Protein AF-A0A967Q4N5-F1 (afdb_monomer_lite)

Sequence (108 aa):
GETAVTVNKEDVVAVCAFLKEQGFNFLTDLTAVDRLGEAPRFMVVYQMQNLSSKERLRLKCPVEEADARIETVSGVWSTANWLEREVYDLFGISFNNHPNLKRILMPD

Structure (mmCIF, N/CA/C/O backbone):
data_AF-A0A967Q4N5-F1
#
_entry.id   AF-A0A967Q4N5-F1
#
loop_
_atom_site.group_PDB
_atom_site.id
_atom_site.type_symbol
_atom_site.label_atom_id
_atom_site.label_alt_id
_atom_site.label_comp_id
_atom_site.label_asym_id
_atom_site.label_entity_id
_atom_site.label_seq_id
_atom_site.pdbx_PDB_ins_code
_atom_site.Cartn_x
_atom_site.Cartn_y
_atom_site.Cartn_z
_atom_site.occupancy
_atom_site.B_iso_or_equiv
_atom_site.auth_seq_id
_atom_site.auth_comp_id
_atom_site.auth_asym_id
_atom_site.auth_atom_id
_atom_site.pdbx_PDB_model_num
ATOM 1 N N . GLY A 1 1 ? -2.838 -15.384 15.332 1.00 63.44 1 GLY A N 1
ATOM 2 C CA . GLY A 1 1 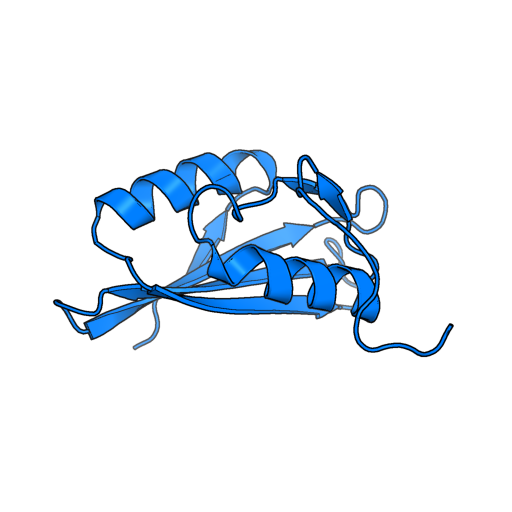? -2.506 -15.692 13.929 1.00 63.44 1 GLY A CA 1
ATOM 3 C C . GLY A 1 1 ? -2.626 -14.425 13.117 1.00 63.44 1 GLY A C 1
ATOM 4 O O . GLY A 1 1 ? -3.232 -13.480 13.604 1.00 63.44 1 GLY A O 1
ATOM 5 N N . GLU A 1 2 ? -2.034 -14.384 11.932 1.00 75.12 2 GLU A N 1
ATOM 6 C CA . GLU A 1 2 ? -2.171 -13.251 11.016 1.00 75.12 2 GLU A CA 1
ATOM 7 C C . GLU A 1 2 ? -3.017 -13.685 9.820 1.00 75.12 2 GLU A C 1
ATOM 9 O O . GLU A 1 2 ? -2.685 -14.666 9.153 1.00 75.12 2 GLU A O 1
ATOM 14 N N . THR A 1 3 ? -4.126 -12.988 9.579 1.00 93.25 3 THR A N 1
ATOM 15 C CA . THR A 1 3 ? -5.002 -13.267 8.439 1.00 93.25 3 THR A CA 1
ATOM 16 C C . THR A 1 3 ? -4.451 -12.549 7.216 1.00 93.25 3 THR A C 1
ATOM 18 O O . THR A 1 3 ? -4.244 -11.336 7.251 1.00 93.25 3 THR A O 1
ATOM 21 N N . ALA A 1 4 ? -4.221 -13.294 6.135 1.00 95.00 4 ALA A N 1
ATOM 22 C CA . ALA A 1 4 ? -3.787 -12.743 4.860 1.00 95.00 4 ALA A CA 1
ATOM 23 C C . ALA A 1 4 ? -4.788 -13.092 3.759 1.00 95.00 4 ALA A C 1
ATOM 25 O O . ALA A 1 4 ? -5.188 -14.248 3.634 1.00 95.00 4 ALA A O 1
ATOM 26 N N . VAL A 1 5 ? -5.160 -12.100 2.956 1.00 95.81 5 VAL A N 1
ATOM 27 C CA . VAL A 1 5 ? -6.077 -12.252 1.823 1.00 95.81 5 VAL A CA 1
ATOM 28 C C . VAL A 1 5 ? -5.390 -11.730 0.570 1.00 95.81 5 VAL A C 1
ATOM 30 O O . VAL A 1 5 ? -4.760 -10.674 0.603 1.00 95.81 5 VAL A O 1
ATOM 33 N N . THR A 1 6 ? -5.500 -12.476 -0.526 1.00 96.81 6 THR A N 1
ATOM 34 C CA . THR A 1 6 ? -5.025 -12.037 -1.839 1.00 96.81 6 THR A CA 1
ATOM 35 C C . THR A 1 6 ? -6.200 -11.494 -2.637 1.00 96.81 6 THR A C 1
ATOM 37 O O . THR A 1 6 ? -7.243 -12.143 -2.697 1.00 96.81 6 THR A O 1
ATOM 40 N N . VAL A 1 7 ? -6.028 -10.324 -3.243 1.00 96.50 7 VAL A N 1
ATOM 41 C CA . VAL A 1 7 ? -7.038 -9.678 -4.090 1.00 96.50 7 VAL A CA 1
ATOM 42 C C . VAL A 1 7 ? -6.419 -9.249 -5.414 1.00 96.50 7 VAL A C 1
ATOM 44 O O . VAL A 1 7 ? -5.199 -9.096 -5.512 1.00 96.50 7 VAL A O 1
ATOM 47 N N . ASN A 1 8 ? -7.263 -9.046 -6.422 1.00 95.75 8 ASN A N 1
ATOM 48 C CA . ASN A 1 8 ? -6.833 -8.469 -7.689 1.00 95.75 8 ASN A CA 1
ATOM 49 C C . ASN A 1 8 ? -6.554 -6.971 -7.518 1.00 95.75 8 ASN A C 1
ATOM 51 O O . ASN A 1 8 ? -7.174 -6.302 -6.685 1.00 95.75 8 ASN A O 1
ATOM 55 N N . LYS A 1 9 ? -5.635 -6.430 -8.323 1.00 94.00 9 LYS A N 1
ATOM 56 C CA . LYS A 1 9 ? -5.234 -5.018 -8.230 1.00 94.00 9 LYS A CA 1
ATOM 57 C C . LYS A 1 9 ? -6.338 -4.048 -8.627 1.00 94.00 9 LYS A C 1
ATOM 59 O O . LYS A 1 9 ? -6.361 -2.924 -8.140 1.00 94.00 9 LYS A O 1
ATOM 64 N N . GLU A 1 10 ? -7.270 -4.498 -9.456 1.00 95.44 10 GLU A N 1
ATOM 65 C CA . GLU A 1 10 ? -8.440 -3.742 -9.895 1.00 95.44 10 GLU A CA 1
ATOM 66 C C . GLU A 1 10 ? -9.437 -3.519 -8.747 1.00 95.44 10 GLU A C 1
ATOM 68 O O . GLU A 1 10 ? -10.119 -2.497 -8.704 1.00 95.44 10 GLU A O 1
ATOM 73 N N . ASP A 1 11 ? -9.475 -4.438 -7.779 1.00 96.56 11 ASP A N 1
ATOM 74 C CA . ASP A 1 11 ? -10.422 -4.412 -6.661 1.00 96.56 11 ASP A CA 1
ATOM 75 C C . ASP A 1 11 ? -9.847 -3.728 -5.409 1.00 96.56 11 ASP A C 1
ATOM 77 O O . ASP A 1 11 ? -10.562 -3.525 -4.423 1.00 96.56 11 ASP A O 1
ATOM 81 N N . VAL A 1 12 ? -8.558 -3.361 -5.421 1.00 95.88 12 VAL A N 1
ATOM 82 C CA . VAL A 1 12 ? -7.821 -2.938 -4.219 1.00 95.88 12 VAL A CA 1
ATOM 83 C C . VAL A 1 12 ? -8.490 -1.765 -3.504 1.00 95.88 12 VAL A C 1
ATOM 85 O O . VAL A 1 12 ? -8.671 -1.809 -2.290 1.00 95.88 12 VAL A O 1
ATOM 88 N N . VAL A 1 13 ? -8.940 -0.749 -4.245 1.00 96.19 13 VAL A N 1
ATOM 89 C CA . VAL A 1 13 ? -9.563 0.452 -3.669 1.00 96.19 13 VAL A CA 1
ATOM 90 C C . VAL A 1 13 ? -10.899 0.111 -3.023 1.00 96.19 13 VAL A C 1
ATOM 92 O O . VAL A 1 13 ? -11.159 0.533 -1.896 1.00 96.19 13 VAL A O 1
ATOM 95 N N . ALA A 1 14 ? -11.728 -0.683 -3.705 1.00 97.06 14 ALA A N 1
ATOM 96 C CA . ALA A 1 14 ? -13.037 -1.087 -3.204 1.00 97.06 14 ALA A CA 1
ATOM 97 C C . ALA A 1 14 ? -12.906 -1.940 -1.934 1.00 97.06 14 ALA A C 1
ATOM 99 O O . ALA A 1 14 ? -13.595 -1.691 -0.943 1.00 97.06 14 ALA A O 1
ATOM 100 N N . VAL A 1 15 ? -11.972 -2.896 -1.927 1.00 97.06 15 VAL A N 1
ATOM 101 C CA . VAL A 1 15 ? -11.706 -3.739 -0.755 1.00 97.06 15 VAL A CA 1
ATOM 102 C C . VAL A 1 15 ? -11.149 -2.908 0.399 1.00 97.06 15 VAL A C 1
ATOM 104 O O . VAL A 1 15 ? -11.601 -3.050 1.532 1.00 97.06 15 VAL A O 1
ATOM 107 N N . CYS A 1 16 ? -10.207 -2.004 0.137 1.00 96.12 16 CYS A N 1
ATOM 108 C CA . CYS A 1 16 ? -9.657 -1.119 1.157 1.00 96.12 16 CYS A CA 1
ATOM 109 C C . CYS A 1 16 ? -10.718 -0.188 1.763 1.00 96.12 16 CYS A C 1
ATOM 111 O O . CYS A 1 16 ? -10.755 -0.029 2.985 1.00 96.12 16 CYS A O 1
ATOM 113 N N . ALA A 1 17 ? -11.607 0.379 0.943 1.00 96.50 17 ALA A N 1
ATOM 114 C CA . ALA A 1 17 ? -12.726 1.192 1.412 1.00 96.50 17 ALA A CA 1
ATOM 115 C C . ALA A 1 17 ? -13.683 0.377 2.296 1.00 96.50 17 ALA A C 1
ATOM 117 O O . ALA A 1 17 ? -13.993 0.794 3.411 1.00 96.50 17 ALA A O 1
ATOM 118 N N . PHE A 1 18 ? -14.058 -0.829 1.861 1.00 96.75 18 PHE A N 1
ATOM 119 C CA . PHE A 1 18 ? -14.867 -1.744 2.666 1.00 96.75 18 PHE A CA 1
ATOM 120 C C . PHE A 1 18 ? -14.201 -2.066 4.013 1.00 96.75 18 PHE A C 1
ATOM 122 O O . PHE A 1 18 ? -14.831 -1.979 5.065 1.00 96.75 18 PHE A O 1
ATOM 129 N N . LEU A 1 19 ? -12.905 -2.389 4.019 1.00 95.75 19 LEU A N 1
ATOM 13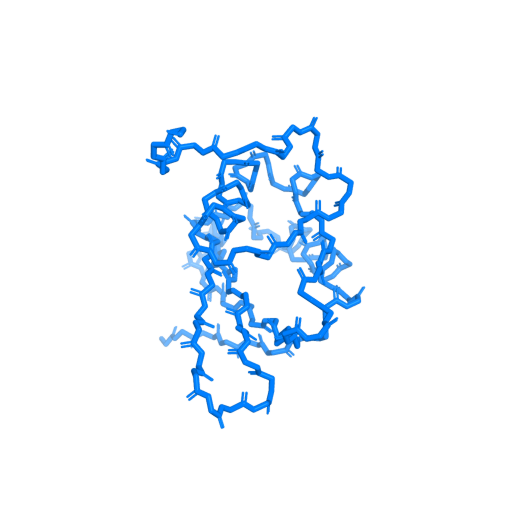0 C CA . LEU A 1 19 ? -12.168 -2.695 5.250 1.00 95.75 19 LEU A CA 1
ATOM 131 C C . LEU A 1 19 ? -12.110 -1.493 6.199 1.00 95.75 19 LEU A C 1
ATOM 133 O O . LEU A 1 19 ? -12.231 -1.662 7.416 1.00 95.75 19 LEU A O 1
ATOM 137 N N . LYS A 1 20 ? -11.983 -0.275 5.664 1.00 95.12 20 LYS A N 1
ATOM 138 C CA . LYS A 1 20 ? -12.068 0.949 6.464 1.00 95.12 20 LYS A CA 1
ATOM 139 C C . LYS A 1 20 ? -13.417 1.052 7.181 1.00 95.12 20 LYS A C 1
ATOM 141 O O . LYS A 1 20 ? -13.431 1.354 8.375 1.00 95.12 20 LYS A O 1
ATOM 146 N N . GLU A 1 21 ? -14.519 0.758 6.491 1.00 96.38 21 GLU A N 1
ATOM 147 C CA . GLU A 1 21 ? -15.872 0.733 7.069 1.00 96.38 21 GLU A CA 1
ATOM 148 C C . GLU A 1 21 ? -16.040 -0.365 8.131 1.00 96.38 21 GLU A C 1
ATOM 150 O O . GLU A 1 21 ? -16.706 -0.142 9.139 1.00 96.38 21 GLU A O 1
ATOM 155 N N . GLN A 1 22 ? -15.367 -1.512 7.974 1.00 95.06 22 GLN A N 1
ATOM 156 C CA . GLN A 1 22 ? -15.333 -2.589 8.980 1.00 95.06 22 GLN A CA 1
ATOM 157 C C . GLN A 1 22 ? -14.447 -2.275 10.203 1.00 95.06 22 GLN A C 1
ATOM 159 O O . GLN A 1 22 ? -14.269 -3.112 11.090 1.00 95.06 22 GLN A O 1
ATOM 164 N N . GLY A 1 23 ? -13.875 -1.071 10.279 1.00 94.88 23 GLY A N 1
ATOM 165 C CA . GLY A 1 23 ? -13.113 -0.610 11.437 1.00 94.88 23 GLY A CA 1
ATOM 166 C C . GLY A 1 23 ? -11.603 -0.826 11.347 1.00 94.88 23 GLY A C 1
ATOM 167 O O . GLY A 1 23 ? -10.908 -0.526 12.318 1.00 94.88 23 GLY A O 1
ATOM 168 N N . PHE A 1 24 ? -11.058 -1.259 10.200 1.00 95.56 24 PHE A N 1
ATOM 169 C CA . PHE A 1 24 ? -9.610 -1.239 9.938 1.00 95.56 24 PHE A CA 1
ATOM 170 C C . PHE A 1 24 ? -9.131 0.201 9.704 1.00 95.56 24 PHE A C 1
ATOM 172 O O . PHE A 1 24 ? -8.790 0.647 8.607 1.00 95.56 24 PHE A O 1
ATOM 179 N N . ASN A 1 25 ? -9.164 0.981 10.777 1.00 92.88 25 ASN A N 1
ATOM 180 C CA . ASN A 1 25 ? -8.972 2.419 10.756 1.00 92.88 25 ASN A CA 1
ATOM 181 C C . ASN A 1 25 ? -7.503 2.839 10.644 1.00 92.88 25 ASN A C 1
ATOM 183 O O . ASN A 1 25 ? -7.261 3.992 10.275 1.00 92.88 25 ASN A O 1
ATOM 187 N N . PHE A 1 26 ? -6.557 1.924 10.864 1.00 93.81 26 PHE A N 1
ATOM 188 C CA . PHE A 1 26 ? -5.126 2.200 10.858 1.00 93.81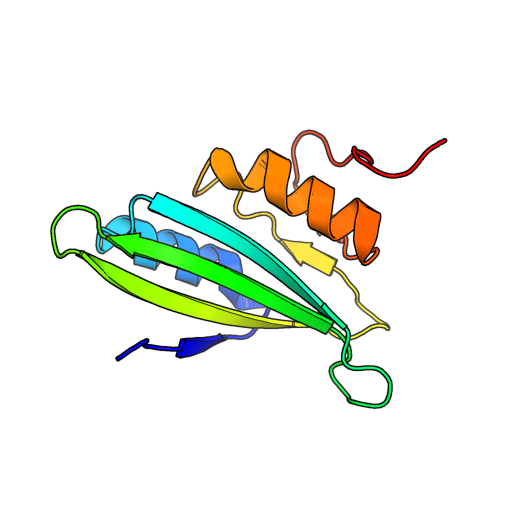 26 PHE A CA 1
ATOM 189 C C . PHE A 1 26 ? -4.383 1.364 9.807 1.00 93.81 26 PHE A C 1
ATOM 191 O O . PHE A 1 26 ? -4.193 0.161 9.982 1.00 93.81 26 PHE A O 1
ATOM 198 N N . LEU A 1 27 ? -3.936 2.005 8.722 1.00 96.25 27 LEU A N 1
ATOM 199 C CA . LEU A 1 27 ? -2.980 1.411 7.785 1.00 96.25 27 LEU A CA 1
ATOM 200 C C . LEU A 1 27 ? -1.590 1.517 8.414 1.00 96.25 27 LEU A C 1
ATOM 202 O O . LEU A 1 27 ? -1.048 2.613 8.544 1.00 96.25 27 LEU A O 1
ATOM 206 N N . THR A 1 28 ? -1.077 0.373 8.857 1.00 94.38 28 THR A N 1
ATOM 207 C CA . THR A 1 28 ? 0.191 0.254 9.583 1.00 94.38 28 THR A CA 1
ATOM 208 C C . THR A 1 28 ? 1.377 0.345 8.637 1.00 94.38 28 THR A C 1
ATOM 210 O O . THR A 1 28 ? 2.372 0.969 8.981 1.00 94.38 28 THR A O 1
ATOM 213 N N . ASP A 1 29 ? 1.267 -0.290 7.471 1.00 95.38 29 ASP A N 1
ATOM 214 C CA . ASP A 1 29 ? 2.359 -0.389 6.512 1.00 95.38 29 ASP A CA 1
ATOM 215 C C . ASP A 1 29 ? 1.822 -0.677 5.103 1.00 95.38 29 ASP A C 1
ATOM 217 O O . ASP A 1 29 ? 0.754 -1.284 4.946 1.00 95.38 29 ASP A O 1
ATOM 221 N N . LEU A 1 30 ? 2.560 -0.240 4.087 1.00 96.62 30 LEU A N 1
ATOM 222 C CA . LEU A 1 30 ? 2.302 -0.521 2.679 1.00 96.62 30 LEU A CA 1
ATOM 223 C C . LEU A 1 30 ? 3.657 -0.655 1.998 1.00 96.62 30 LEU A C 1
ATOM 225 O O . LEU A 1 30 ? 4.427 0.295 1.929 1.00 96.62 30 LEU A O 1
ATOM 229 N N . THR A 1 31 ? 3.935 -1.855 1.508 1.00 96.06 31 THR A N 1
ATOM 230 C CA . THR A 1 31 ? 5.230 -2.211 0.932 1.00 96.06 31 THR A CA 1
ATOM 231 C C . THR A 1 31 ? 5.044 -3.062 -0.319 1.00 96.06 31 THR A C 1
ATOM 233 O O . THR A 1 31 ? 3.923 -3.447 -0.659 1.00 96.06 31 THR A O 1
ATOM 236 N N . ALA A 1 32 ? 6.130 -3.380 -1.013 1.00 95.81 32 ALA A N 1
ATOM 237 C CA . ALA A 1 32 ? 6.122 -4.320 -2.120 1.00 95.81 32 ALA A CA 1
ATOM 238 C C . ALA A 1 32 ? 7.198 -5.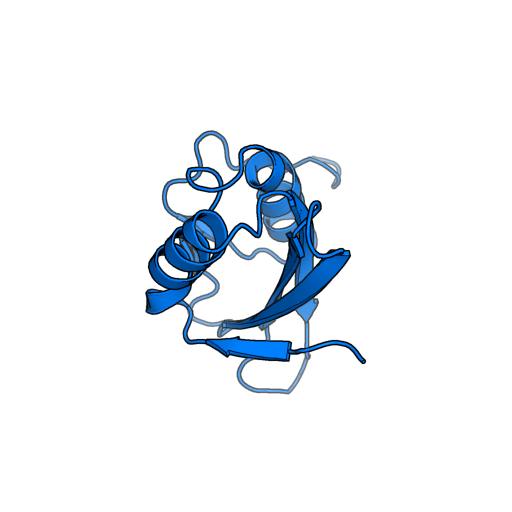392 -1.941 1.00 95.81 32 ALA A C 1
ATOM 240 O O . ALA A 1 32 ? 8.222 -5.188 -1.295 1.00 95.81 32 ALA A O 1
ATOM 241 N N . VAL A 1 33 ? 6.943 -6.563 -2.513 1.00 95.50 33 VAL A N 1
ATOM 242 C CA . VAL A 1 33 ? 7.893 -7.672 -2.586 1.00 95.50 33 VAL A CA 1
ATOM 243 C C . VAL A 1 33 ? 8.214 -7.913 -4.054 1.00 95.50 33 VAL A C 1
ATOM 245 O O . VAL A 1 33 ? 7.303 -8.178 -4.838 1.00 95.50 33 VAL A O 1
ATOM 248 N N . ASP A 1 34 ? 9.495 -7.837 -4.414 1.00 93.88 34 ASP A N 1
ATOM 249 C CA . ASP A 1 34 ? 9.997 -8.241 -5.731 1.00 93.88 34 ASP A CA 1
ATOM 250 C C . ASP A 1 34 ? 10.378 -9.728 -5.700 1.00 93.88 34 ASP A C 1
ATOM 252 O O . ASP A 1 34 ? 11.268 -10.141 -4.952 1.00 93.88 34 ASP A O 1
ATOM 256 N N . ARG A 1 35 ? 9.676 -10.543 -6.489 1.00 91.00 35 ARG A N 1
ATOM 257 C CA . ARG A 1 35 ? 9.912 -11.982 -6.649 1.00 91.00 35 ARG A CA 1
ATOM 258 C C . ARG A 1 35 ? 10.498 -12.239 -8.028 1.00 91.00 35 ARG A C 1
ATOM 260 O O . ARG A 1 35 ? 9.814 -12.682 -8.951 1.00 91.00 35 ARG A O 1
ATOM 267 N N . LEU A 1 36 ? 11.782 -11.922 -8.167 1.00 89.19 36 LEU A N 1
ATOM 268 C CA . LEU A 1 36 ? 12.506 -12.062 -9.425 1.00 89.19 36 LEU A CA 1
ATOM 269 C C . LEU A 1 36 ? 12.416 -13.504 -9.957 1.00 89.19 36 LEU A C 1
ATOM 271 O O . LEU A 1 36 ? 12.820 -14.449 -9.283 1.00 89.19 36 LEU A O 1
ATOM 275 N N . GLY A 1 37 ? 11.910 -13.661 -11.182 1.00 87.50 37 GLY A N 1
ATOM 276 C CA . GLY A 1 37 ? 11.727 -14.966 -11.830 1.00 87.50 37 GLY A CA 1
ATOM 277 C C . GLY A 1 37 ? 10.362 -15.625 -11.592 1.00 87.50 37 GLY A C 1
ATOM 278 O O . GLY A 1 37 ? 10.104 -16.677 -12.172 1.00 87.50 37 GLY A O 1
ATOM 279 N N . GLU A 1 38 ? 9.477 -15.010 -10.803 1.00 89.88 38 GLU A N 1
ATOM 280 C CA . GLU A 1 38 ? 8.078 -15.425 -10.659 1.00 89.88 38 GLU A CA 1
ATOM 281 C C . GLU A 1 38 ? 7.140 -14.493 -11.439 1.00 89.88 38 GLU A C 1
ATOM 283 O O . GLU A 1 38 ? 7.392 -13.296 -11.569 1.00 89.88 38 GLU A O 1
ATOM 288 N N . ALA A 1 39 ? 6.023 -15.041 -11.923 1.00 86.94 39 ALA A N 1
ATOM 289 C CA . ALA A 1 39 ? 4.901 -14.270 -12.451 1.00 86.94 39 ALA A CA 1
ATOM 290 C C . ALA A 1 39 ? 3.688 -14.484 -11.534 1.00 86.94 39 ALA A C 1
ATOM 292 O O . ALA A 1 39 ? 3.300 -15.639 -11.315 1.00 86.94 39 ALA A O 1
ATOM 293 N N . PRO A 1 40 ? 3.082 -13.428 -10.970 1.00 87.56 40 PRO A N 1
ATOM 294 C CA . PRO A 1 40 ? 3.446 -12.006 -11.055 1.00 87.56 40 PRO A CA 1
ATOM 295 C C . PRO A 1 40 ? 4.674 -11.634 -10.209 1.00 87.56 40 PRO A C 1
ATOM 297 O O . PRO A 1 40 ? 4.760 -12.005 -9.031 1.00 87.56 40 PRO A O 1
ATOM 300 N N . ARG A 1 41 ? 5.581 -10.847 -10.804 1.00 92.38 41 ARG A N 1
ATOM 301 C CA . ARG A 1 41 ? 6.862 -10.442 -10.198 1.00 92.38 41 ARG A CA 1
ATOM 302 C C . ARG A 1 41 ? 6.674 -9.664 -8.904 1.00 92.38 41 ARG A C 1
ATOM 304 O O . ARG A 1 41 ? 7.277 -9.995 -7.886 1.00 92.38 41 ARG A O 1
ATOM 311 N N . PHE A 1 42 ? 5.830 -8.639 -8.926 1.00 95.38 42 PHE A N 1
ATOM 312 C CA . PHE A 1 42 ? 5.620 -7.788 -7.768 1.00 95.38 42 PHE A CA 1
ATOM 313 C C . PHE A 1 42 ? 4.431 -8.268 -6.941 1.00 95.38 42 PHE A C 1
ATOM 315 O O . PHE A 1 42 ? 3.438 -8.798 -7.445 1.00 95.38 42 PHE A O 1
ATOM 322 N N . MET A 1 43 ? 4.518 -8.063 -5.634 1.00 96.06 43 MET A N 1
ATOM 323 C CA . MET A 1 43 ? 3.390 -8.212 -4.727 1.00 96.06 43 MET A CA 1
ATOM 324 C C . MET A 1 43 ? 3.326 -6.991 -3.824 1.00 96.06 43 MET A C 1
ATOM 326 O O . MET A 1 43 ? 4.164 -6.839 -2.941 1.00 96.06 43 MET A O 1
ATOM 330 N N . VAL A 1 44 ? 2.324 -6.141 -4.028 1.00 96.88 44 VAL A N 1
ATOM 331 C CA . VAL A 1 44 ? 2.038 -5.017 -3.134 1.00 96.88 44 VAL A CA 1
ATOM 332 C C . VAL A 1 44 ? 1.311 -5.561 -1.909 1.00 96.88 44 VAL A C 1
ATOM 334 O O . VAL A 1 44 ? 0.378 -6.357 -2.021 1.00 96.88 44 VAL A O 1
ATOM 337 N N . VAL A 1 45 ? 1.762 -5.181 -0.723 1.00 97.06 45 VAL A N 1
ATOM 338 C CA . VAL A 1 45 ? 1.263 -5.684 0.553 1.00 97.06 45 VAL A CA 1
ATOM 339 C C . VAL A 1 45 ? 0.788 -4.510 1.387 1.00 97.06 45 VAL A C 1
ATOM 341 O O . VAL A 1 45 ? 1.554 -3.599 1.673 1.00 97.06 45 VAL A O 1
ATOM 344 N N . TYR A 1 46 ? -0.461 -4.579 1.830 1.00 96.69 46 TYR A N 1
ATOM 345 C CA . TYR A 1 46 ? -1.082 -3.607 2.716 1.00 96.69 46 TYR A CA 1
ATOM 346 C C . TYR A 1 46 ? -1.298 -4.265 4.074 1.00 96.69 46 TYR A C 1
ATOM 348 O O . TYR A 1 46 ? -1.911 -5.333 4.166 1.00 96.69 46 TYR A O 1
ATOM 356 N N . GLN A 1 47 ? -0.815 -3.636 5.137 1.00 95.94 47 GLN A N 1
ATOM 357 C CA . GLN A 1 47 ? -1.001 -4.104 6.504 1.00 95.94 47 GLN A CA 1
ATOM 358 C C . GLN A 1 47 ? -1.889 -3.118 7.243 1.00 95.94 47 GLN A C 1
ATOM 360 O O . GLN A 1 47 ? -1.537 -1.951 7.411 1.00 95.94 47 GLN A O 1
ATOM 365 N N . MET A 1 48 ? -3.041 -3.586 7.705 1.00 95.12 48 MET A N 1
ATOM 366 C CA . MET A 1 48 ? -4.008 -2.755 8.409 1.00 95.12 48 MET A CA 1
ATOM 367 C C . MET A 1 48 ? -4.436 -3.381 9.726 1.00 95.12 48 MET A C 1
ATOM 369 O O . MET A 1 48 ? -4.440 -4.602 9.906 1.00 95.12 48 MET A O 1
ATOM 373 N N . GLN A 1 49 ? -4.797 -2.512 10.658 1.00 95.19 49 GLN A N 1
ATOM 374 C CA . GLN A 1 49 ? -5.193 -2.875 12.001 1.00 95.19 49 GLN A CA 1
ATOM 375 C C . GLN A 1 49 ? -6.512 -2.197 12.358 1.00 95.19 49 GLN A C 1
ATOM 377 O O . GLN A 1 49 ? -6.715 -1.007 12.103 1.00 95.19 49 GLN A O 1
ATOM 382 N N . ASN A 1 50 ? -7.399 -2.964 12.985 1.00 94.94 50 ASN A N 1
ATOM 383 C CA . ASN A 1 50 ? -8.520 -2.418 13.727 1.00 94.94 50 ASN A CA 1
ATOM 384 C C . ASN A 1 50 ? -8.032 -2.109 15.146 1.00 94.94 50 ASN A C 1
ATOM 386 O O . ASN A 1 50 ? -7.710 -3.015 15.916 1.00 94.94 50 ASN A O 1
ATOM 390 N N . LEU A 1 51 ? -7.924 -0.826 15.493 1.00 92.19 51 LEU A N 1
ATOM 391 C CA . LEU A 1 51 ? -7.399 -0.420 16.802 1.00 92.19 51 LEU A CA 1
ATOM 392 C C . LEU A 1 51 ? -8.328 -0.796 17.968 1.00 92.19 51 LEU A C 1
ATOM 394 O O . LEU A 1 51 ? -7.853 -0.962 19.091 1.00 92.19 51 LEU A O 1
ATOM 398 N N . SER A 1 52 ? -9.628 -0.961 17.711 1.00 94.00 52 SER A N 1
ATOM 399 C CA . SER A 1 52 ? -10.623 -1.319 18.724 1.00 94.00 52 SER A CA 1
ATOM 400 C C . SER A 1 52 ? -10.613 -2.817 19.027 1.00 94.00 52 SER A C 1
ATOM 402 O O . SER A 1 52 ? -10.495 -3.199 20.190 1.00 94.00 52 SER A O 1
ATOM 404 N N . SER A 1 53 ? -10.690 -3.672 18.000 1.00 93.88 53 SER A N 1
ATOM 405 C CA . SER A 1 53 ? -10.654 -5.135 18.175 1.00 93.88 53 SER A CA 1
ATOM 406 C C . SER A 1 53 ? -9.232 -5.695 18.304 1.00 93.88 53 SER A C 1
ATOM 408 O O . SER A 1 53 ? -9.051 -6.839 18.717 1.00 93.88 53 SER A O 1
ATOM 410 N N . LYS A 1 54 ? -8.211 -4.885 17.985 1.00 92.25 54 LYS A N 1
ATOM 411 C CA . LYS A 1 54 ? -6.786 -5.255 17.874 1.00 92.25 54 LYS A CA 1
ATOM 412 C C . LYS A 1 54 ? -6.494 -6.280 16.776 1.00 92.25 54 LYS A C 1
ATOM 414 O O . LYS A 1 54 ? -5.374 -6.793 16.706 1.00 92.25 54 LYS A O 1
ATOM 419 N N . GLU A 1 55 ? -7.460 -6.548 15.906 1.00 93.75 55 GLU A N 1
ATOM 420 C CA . GLU A 1 55 ? -7.304 -7.458 14.777 1.00 93.75 55 GLU A CA 1
ATOM 421 C C . GLU A 1 55 ? -6.384 -6.860 13.716 1.00 93.75 55 GLU A C 1
ATOM 423 O O . GLU A 1 55 ? -6.382 -5.653 13.465 1.00 93.75 55 GLU A O 1
ATOM 428 N N . ARG A 1 56 ? -5.593 -7.729 13.086 1.00 94.88 56 ARG A N 1
ATOM 429 C CA . ARG A 1 56 ? -4.664 -7.379 12.012 1.00 94.88 56 ARG A CA 1
ATOM 430 C C . ARG A 1 56 ? -5.031 -8.152 10.761 1.00 94.88 56 ARG A C 1
ATOM 432 O O . ARG A 1 56 ? -5.296 -9.353 10.833 1.00 94.88 56 ARG A O 1
ATOM 439 N N . LEU A 1 57 ? -5.003 -7.461 9.632 1.00 95.69 57 LEU A N 1
ATOM 440 C CA . LEU A 1 57 ? -5.268 -8.032 8.325 1.00 95.69 57 LEU A CA 1
ATOM 441 C C . LEU A 1 57 ? -4.171 -7.605 7.357 1.00 95.69 57 LEU A C 1
ATOM 443 O O . LEU A 1 57 ? -3.786 -6.435 7.300 1.00 95.69 57 LEU A O 1
ATOM 447 N N . ARG A 1 58 ? -3.689 -8.570 6.581 1.00 96.88 58 ARG A N 1
ATOM 448 C CA . ARG A 1 58 ? -2.753 -8.343 5.491 1.00 96.88 58 ARG A CA 1
ATOM 449 C C . ARG A 1 58 ? -3.462 -8.562 4.165 1.00 96.88 58 ARG A C 1
ATOM 451 O O . ARG A 1 58 ? -3.983 -9.645 3.913 1.00 96.88 58 ARG A O 1
ATOM 458 N N . LEU A 1 59 ? -3.437 -7.562 3.302 1.00 96.62 59 LEU A N 1
ATOM 459 C CA . LEU A 1 59 ? -3.944 -7.663 1.944 1.00 96.62 59 LEU A CA 1
ATOM 460 C C . LEU A 1 59 ? -2.761 -7.735 0.983 1.00 96.62 59 LEU A C 1
ATOM 462 O O . LEU A 1 59 ? -1.834 -6.935 1.065 1.00 96.62 59 LEU A O 1
ATOM 466 N N . LYS A 1 60 ? -2.765 -8.744 0.117 1.00 96.62 60 LYS A N 1
ATOM 467 C CA . LYS A 1 60 ? -1.722 -8.996 -0.875 1.00 96.62 60 LYS A CA 1
ATOM 468 C C . LYS A 1 60 ? -2.304 -8.772 -2.255 1.00 96.62 60 LYS A C 1
ATOM 470 O O . LYS A 1 60 ? -3.335 -9.343 -2.596 1.00 96.62 60 LYS A O 1
ATOM 475 N N . CYS A 1 61 ? -1.617 -7.972 -3.042 1.00 96.75 61 CYS A N 1
ATOM 476 C CA . CYS A 1 61 ? -2.037 -7.592 -4.368 1.00 96.75 61 CYS A CA 1
ATOM 477 C C . CYS A 1 61 ? -0.920 -7.940 -5.356 1.00 96.75 61 CYS A C 1
ATOM 479 O O . CYS A 1 61 ? 0.111 -7.262 -5.383 1.00 96.75 61 CYS A O 1
ATOM 481 N N . PRO A 1 62 ? -1.072 -9.017 -6.135 1.00 95.81 62 PRO A N 1
ATOM 482 C CA . PRO A 1 62 ? -0.102 -9.376 -7.152 1.00 95.81 62 PRO A CA 1
ATOM 483 C C . PRO A 1 62 ? -0.112 -8.349 -8.297 1.00 95.81 62 PRO A C 1
ATOM 485 O O . PRO A 1 62 ? -1.178 -7.930 -8.745 1.00 95.81 62 PRO A O 1
ATOM 488 N N . VAL A 1 63 ? 1.068 -7.932 -8.760 1.00 95.12 63 VAL A N 1
ATOM 489 C CA . VAL A 1 63 ? 1.241 -6.939 -9.830 1.00 95.12 63 VAL A CA 1
ATOM 490 C C . VAL A 1 63 ? 2.302 -7.434 -10.815 1.00 95.12 63 VAL A C 1
ATOM 492 O O . VAL A 1 63 ? 3.409 -7.813 -10.433 1.00 95.12 63 VAL A O 1
ATOM 495 N N . GLU A 1 64 ? 1.952 -7.446 -12.098 1.00 93.38 64 GLU A N 1
ATOM 496 C CA . GLU A 1 64 ? 2.856 -7.846 -13.178 1.00 93.38 64 GLU A CA 1
ATOM 497 C C . GLU A 1 64 ? 3.890 -6.758 -13.482 1.00 93.38 64 GLU A C 1
ATOM 499 O O . GLU A 1 64 ? 3.589 -5.571 -13.402 1.00 93.38 64 GLU A O 1
ATOM 504 N N . GLU A 1 65 ? 5.094 -7.147 -13.906 1.00 90.56 65 GLU A N 1
ATOM 505 C CA . GLU A 1 65 ? 6.133 -6.189 -14.319 1.00 90.56 65 GLU A CA 1
ATOM 506 C C . GLU A 1 65 ? 5.722 -5.395 -15.564 1.00 90.56 65 GLU A C 1
ATOM 508 O O . GLU A 1 65 ? 5.907 -4.181 -15.622 1.00 90.56 65 GLU A O 1
ATOM 513 N N . ALA A 1 66 ? 5.111 -6.075 -16.539 1.00 90.62 66 ALA A N 1
ATOM 514 C CA . ALA A 1 66 ? 4.636 -5.453 -17.773 1.00 90.62 66 ALA A CA 1
ATOM 515 C C . ALA A 1 66 ? 3.547 -4.396 -17.525 1.00 90.62 66 ALA A C 1
ATOM 517 O O . ALA A 1 66 ? 3.340 -3.518 -18.361 1.00 90.62 66 ALA A O 1
ATOM 518 N N . ASP A 1 67 ? 2.856 -4.485 -16.385 1.00 92.31 67 ASP A N 1
ATOM 519 C CA . ASP A 1 67 ? 1.842 -3.528 -15.969 1.00 92.31 67 ASP A CA 1
ATOM 520 C C . ASP A 1 67 ? 1.970 -3.176 -14.480 1.00 92.31 67 ASP A C 1
ATOM 522 O O . ASP A 1 67 ? 1.045 -3.397 -13.685 1.00 92.31 67 ASP A O 1
ATOM 526 N N . ALA A 1 68 ? 3.139 -2.631 -14.119 1.00 93.12 68 ALA A N 1
ATOM 527 C CA . ALA A 1 68 ? 3.525 -2.235 -12.764 1.00 93.12 68 ALA A CA 1
ATOM 528 C C . ALA A 1 68 ? 2.802 -0.961 -12.280 1.00 93.12 68 ALA A C 1
ATOM 530 O O . ALA A 1 68 ? 3.419 0.004 -11.824 1.00 93.12 68 ALA A O 1
ATOM 531 N N . ARG A 1 69 ? 1.472 -0.953 -12.399 1.00 95.06 69 ARG A N 1
ATOM 532 C CA . ARG A 1 69 ? 0.581 0.110 -11.932 1.00 95.06 69 ARG A CA 1
ATOM 533 C C . ARG A 1 69 ? -0.554 -0.445 -11.083 1.00 95.06 69 ARG A C 1
ATOM 535 O O . ARG A 1 69 ? -1.082 -1.525 -11.370 1.00 95.06 69 ARG A O 1
ATOM 542 N N . ILE A 1 70 ? -0.950 0.333 -10.086 1.00 95.75 70 ILE A N 1
ATOM 543 C CA . ILE A 1 70 ? -2.062 0.058 -9.175 1.00 95.75 70 ILE A CA 1
ATOM 544 C C . ILE A 1 70 ? -2.739 1.377 -8.783 1.00 95.75 70 ILE A C 1
ATOM 546 O O . ILE A 1 70 ? -2.135 2.438 -8.895 1.00 95.75 70 ILE A O 1
ATOM 550 N N . GLU A 1 71 ? -3.996 1.346 -8.355 1.00 96.50 71 GLU A N 1
ATOM 551 C CA . GLU A 1 71 ? -4.685 2.548 -7.874 1.00 96.50 71 GLU A CA 1
ATOM 552 C C . GLU A 1 71 ? -4.215 2.948 -6.467 1.00 96.50 71 GLU A C 1
ATOM 554 O O . GLU A 1 71 ? -3.963 2.093 -5.614 1.00 96.50 71 GLU A O 1
ATOM 559 N N . THR A 1 72 ? -4.106 4.256 -6.214 1.00 96.38 72 THR A N 1
ATOM 560 C CA . THR A 1 72 ? -3.785 4.782 -4.881 1.00 96.38 72 THR A CA 1
ATOM 561 C C . THR A 1 72 ? -4.902 4.489 -3.878 1.00 96.38 72 THR A C 1
ATOM 563 O O . THR A 1 72 ? -6.091 4.627 -4.170 1.00 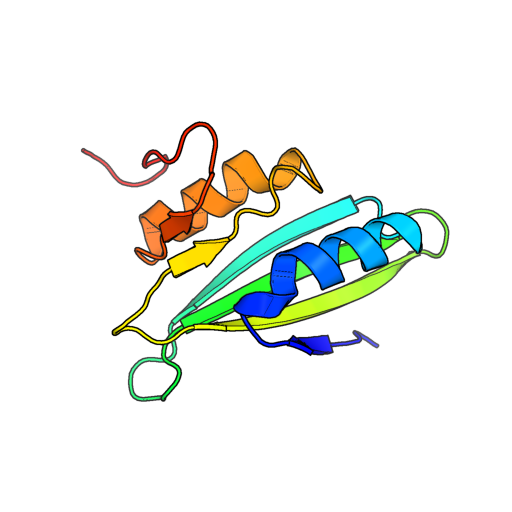96.38 72 THR A O 1
ATOM 566 N N . VAL A 1 73 ? -4.518 4.169 -2.645 1.00 96.31 73 VAL A N 1
ATOM 567 C CA . VAL A 1 73 ? -5.406 4.110 -1.476 1.00 96.31 73 VAL A CA 1
ATOM 568 C C . VAL A 1 73 ? -5.197 5.304 -0.538 1.00 96.31 73 VAL A C 1
ATOM 570 O O . VAL A 1 73 ? -5.746 5.324 0.566 1.00 96.31 73 VAL A O 1
ATOM 573 N N . SER A 1 74 ? -4.470 6.341 -0.973 1.00 94.81 74 SER A N 1
ATOM 574 C CA . SER A 1 74 ? -4.303 7.604 -0.229 1.00 94.81 74 SER A CA 1
ATOM 575 C C . SER A 1 74 ? -5.626 8.320 0.064 1.00 94.81 74 SER A C 1
ATOM 577 O O . SER A 1 74 ? -5.734 9.020 1.074 1.00 94.81 74 SER A O 1
ATOM 579 N N . GLY A 1 75 ? -6.656 8.089 -0.759 1.00 93.25 75 GLY A N 1
ATOM 580 C CA . GLY A 1 75 ? -8.026 8.537 -0.495 1.00 93.25 75 GLY A CA 1
ATOM 581 C C . GLY A 1 75 ? -8.733 7.774 0.635 1.00 93.25 75 GLY A C 1
ATOM 582 O O . GLY A 1 75 ? -9.667 8.305 1.228 1.00 93.25 75 GLY A O 1
ATOM 583 N N . VAL A 1 76 ? -8.282 6.558 0.969 1.00 94.81 76 VAL A N 1
ATOM 584 C CA . VAL A 1 76 ? -8.835 5.725 2.056 1.00 94.81 76 VAL A CA 1
ATOM 585 C C . VAL A 1 76 ? -8.079 5.963 3.368 1.00 94.81 76 VAL A C 1
ATOM 587 O O . VAL A 1 76 ? -8.685 6.187 4.422 1.00 94.81 76 VAL A O 1
ATOM 590 N N . TRP A 1 77 ? -6.744 5.946 3.316 1.00 95.06 77 TRP A N 1
ATOM 591 C CA . TRP A 1 77 ? -5.880 6.299 4.443 1.00 95.06 77 TRP A CA 1
ATOM 592 C C . TRP A 1 77 ? -4.842 7.327 4.013 1.00 95.06 77 TRP A C 1
ATOM 594 O O . TRP A 1 77 ? -3.993 7.054 3.170 1.00 95.06 77 TRP A O 1
ATOM 604 N N . SER A 1 78 ? -4.821 8.480 4.683 1.00 92.75 78 SER A N 1
ATOM 605 C CA . SER A 1 78 ? -3.840 9.534 4.399 1.00 92.75 78 SER A CA 1
ATOM 606 C C . SER A 1 78 ? -2.387 9.093 4.623 1.00 92.75 78 SER A C 1
ATOM 608 O O . SER A 1 78 ? -1.480 9.676 4.033 1.00 92.75 78 SER A O 1
ATOM 610 N N . THR A 1 79 ? -2.151 8.057 5.440 1.00 92.69 79 THR A N 1
ATOM 611 C CA . THR A 1 79 ? -0.817 7.470 5.650 1.00 92.69 79 THR A CA 1
ATOM 612 C C . THR A 1 79 ? -0.261 6.807 4.392 1.00 92.69 79 THR A C 1
ATOM 614 O O . THR A 1 79 ? 0.955 6.794 4.215 1.00 92.69 79 THR A O 1
ATOM 617 N N . ALA A 1 80 ? -1.120 6.330 3.482 1.00 94.75 80 ALA A N 1
ATOM 618 C CA . ALA A 1 80 ? -0.681 5.678 2.252 1.00 94.75 80 ALA A CA 1
ATOM 619 C C . ALA A 1 80 ? 0.102 6.626 1.334 1.00 94.75 80 ALA A C 1
ATOM 621 O O . ALA A 1 80 ? 0.975 6.166 0.620 1.00 94.75 80 ALA A O 1
ATOM 622 N N . ASN A 1 81 ? -0.108 7.944 1.418 1.00 94.12 81 ASN A N 1
ATOM 623 C CA . ASN A 1 81 ? 0.588 8.910 0.561 1.00 94.12 81 ASN A CA 1
ATOM 624 C C . ASN A 1 81 ? 2.122 8.772 0.620 1.00 94.12 81 ASN A C 1
ATOM 626 O O . ASN A 1 81 ? 2.808 8.775 -0.398 1.00 94.12 81 ASN A O 1
ATOM 630 N N . TRP A 1 82 ? 2.679 8.632 1.823 1.00 93.81 82 TRP A N 1
ATOM 631 C CA . TRP A 1 82 ? 4.126 8.479 1.982 1.00 93.81 82 TRP A CA 1
ATOM 632 C C . TRP A 1 82 ? 4.602 7.076 1.609 1.00 93.81 82 TRP A C 1
ATOM 634 O O . TRP A 1 82 ? 5.626 6.941 0.947 1.00 93.81 82 TRP A O 1
ATOM 644 N N . LEU A 1 83 ? 3.839 6.053 1.986 1.00 95.19 83 LEU A N 1
ATOM 645 C CA . LEU A 1 83 ? 4.202 4.653 1.763 1.00 95.19 83 LEU A CA 1
ATOM 646 C C . LEU A 1 83 ? 4.144 4.273 0.272 1.00 95.19 83 LEU A C 1
ATOM 648 O O . LEU A 1 83 ? 5.009 3.576 -0.244 1.00 95.19 83 LEU A O 1
ATOM 652 N N . GLU A 1 84 ? 3.170 4.800 -0.467 1.00 96.00 84 GLU A N 1
ATOM 653 C CA . GLU A 1 84 ? 3.059 4.612 -1.918 1.00 96.00 84 GLU A CA 1
ATOM 654 C C . GLU A 1 84 ? 4.236 5.262 -2.656 1.00 96.00 84 GLU A C 1
ATOM 656 O O . GLU A 1 84 ? 4.738 4.714 -3.637 1.00 96.00 84 GLU A O 1
ATOM 661 N N . ARG A 1 85 ? 4.741 6.398 -2.155 1.00 95.31 85 ARG A N 1
ATOM 662 C CA . ARG A 1 85 ? 5.949 7.040 -2.695 1.00 95.31 85 ARG A CA 1
ATOM 663 C C . ARG A 1 85 ? 7.211 6.229 -2.421 1.00 95.31 85 ARG A C 1
ATOM 665 O O . ARG A 1 85 ? 8.071 6.181 -3.293 1.00 95.31 85 ARG A O 1
ATOM 672 N N . GLU A 1 86 ? 7.316 5.594 -1.256 1.00 94.75 86 GLU A N 1
ATOM 673 C CA . GLU A 1 86 ? 8.411 4.668 -0.940 1.00 94.75 86 GLU A CA 1
ATOM 674 C C . GLU A 1 86 ? 8.416 3.480 -1.905 1.00 94.75 86 GLU A C 1
ATOM 676 O O . GLU A 1 86 ? 9.443 3.174 -2.509 1.00 94.75 86 GLU A O 1
ATOM 681 N N . VAL A 1 87 ? 7.254 2.857 -2.114 1.00 95.50 87 VAL A N 1
ATOM 682 C CA . VAL A 1 87 ? 7.119 1.727 -3.039 1.00 95.50 87 VAL A CA 1
ATOM 683 C C . VAL A 1 87 ? 7.428 2.135 -4.480 1.00 95.50 87 VAL A C 1
ATOM 685 O O . VAL A 1 87 ? 8.115 1.402 -5.193 1.00 95.50 87 VAL A O 1
ATOM 688 N N . TYR A 1 88 ? 6.974 3.314 -4.904 1.00 94.75 88 TYR A N 1
ATOM 689 C CA . TYR A 1 88 ? 7.311 3.857 -6.217 1.00 94.75 88 TYR A CA 1
ATOM 690 C C . TYR A 1 88 ? 8.817 4.065 -6.393 1.00 94.75 88 TYR A C 1
ATOM 692 O O . TYR A 1 88 ? 9.366 3.727 -7.439 1.00 94.75 88 TYR A O 1
ATOM 700 N N . ASP A 1 89 ? 9.492 4.594 -5.376 1.00 93.19 89 ASP A N 1
ATOM 701 C CA . ASP A 1 89 ? 10.918 4.890 -5.451 1.00 93.19 89 ASP A CA 1
ATOM 702 C C . ASP A 1 89 ? 11.780 3.619 -5.458 1.00 93.19 89 ASP A C 1
ATOM 704 O O . ASP A 1 89 ? 12.673 3.478 -6.289 1.00 93.19 89 ASP A O 1
ATOM 708 N N . LEU A 1 90 ? 11.477 2.656 -4.580 1.00 91.94 90 LEU A N 1
ATOM 709 C CA . LEU A 1 90 ? 12.281 1.441 -4.413 1.00 91.94 90 LEU A CA 1
ATOM 710 C C . LEU A 1 90 ? 11.976 0.347 -5.447 1.00 91.94 90 LEU A C 1
ATOM 712 O O . LEU A 1 90 ? 12.880 -0.391 -5.835 1.00 91.94 90 LEU A O 1
ATOM 716 N N . PHE A 1 91 ? 10.719 0.222 -5.883 1.00 92.19 91 PHE A N 1
ATOM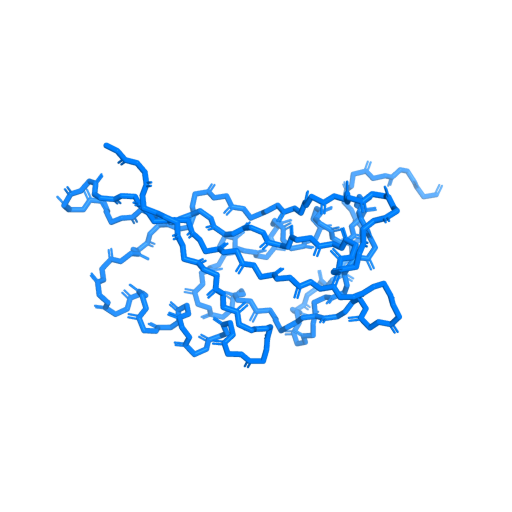 717 C CA . PHE A 1 91 ? 10.268 -0.885 -6.741 1.00 92.19 91 PHE A CA 1
ATOM 718 C C . PHE A 1 91 ? 9.784 -0.437 -8.124 1.00 92.19 91 PHE A C 1
ATOM 720 O O . PHE A 1 91 ? 9.535 -1.281 -8.981 1.00 92.19 91 PHE A O 1
ATOM 727 N N . GLY A 1 92 ? 9.627 0.870 -8.364 1.00 92.06 92 GLY A N 1
ATOM 728 C CA . GLY A 1 92 ? 9.143 1.402 -9.642 1.00 92.06 92 GLY A CA 1
ATOM 729 C C . GLY A 1 92 ? 7.645 1.195 -9.899 1.00 92.06 92 GLY A C 1
ATOM 730 O O . GLY A 1 92 ? 7.170 1.479 -10.998 1.00 92.06 92 GLY A O 1
ATOM 731 N N . ILE A 1 93 ? 6.885 0.716 -8.908 1.00 95.00 93 ILE A N 1
ATOM 732 C CA . ILE A 1 93 ? 5.439 0.489 -9.036 1.00 95.00 93 ILE A CA 1
ATOM 733 C C . ILE A 1 93 ? 4.717 1.836 -8.963 1.00 95.00 93 ILE A C 1
ATOM 735 O O . ILE A 1 93 ? 4.821 2.561 -7.975 1.00 95.00 93 ILE A O 1
ATOM 739 N N . SER A 1 94 ? 3.973 2.176 -10.012 1.00 95.00 94 SER A N 1
ATOM 740 C CA . SER A 1 94 ? 3.265 3.454 -10.111 1.00 95.00 94 SER A CA 1
ATOM 741 C C . SER A 1 94 ? 1.876 3.386 -9.480 1.00 95.00 94 SER A C 1
ATOM 743 O O . SER A 1 94 ? 1.117 2.449 -9.728 1.00 95.00 94 SER A O 1
ATOM 745 N N . PHE A 1 95 ? 1.522 4.411 -8.704 1.00 95.69 95 PHE A N 1
ATOM 746 C CA . PHE A 1 95 ? 0.197 4.548 -8.102 1.00 95.69 95 PHE A CA 1
ATOM 747 C C . PHE A 1 95 ? -0.631 5.578 -8.877 1.00 95.69 95 PHE A C 1
ATOM 749 O O . PHE A 1 95 ? -0.335 6.776 -8.856 1.00 95.69 95 PHE A O 1
ATOM 756 N N . ASN A 1 96 ? -1.669 5.117 -9.571 1.00 94.06 96 ASN A N 1
ATOM 757 C CA . ASN A 1 96 ? -2.597 5.973 -10.303 1.00 94.06 96 ASN A CA 1
ATOM 758 C C . ASN A 1 96 ? -3.373 6.873 -9.334 1.00 94.06 96 ASN A C 1
ATOM 760 O O . ASN A 1 96 ? -3.645 6.485 -8.199 1.00 94.06 96 ASN A O 1
ATOM 764 N N . ASN A 1 97 ? -3.732 8.077 -9.791 1.00 92.12 97 ASN A N 1
ATOM 765 C CA . ASN A 1 97 ? -4.488 9.080 -9.027 1.00 92.12 97 ASN A CA 1
ATOM 766 C C . ASN A 1 97 ? -3.813 9.573 -7.730 1.00 92.12 97 ASN A C 1
ATOM 768 O O . ASN A 1 97 ? -4.433 10.281 -6.935 1.00 92.12 97 ASN A O 1
ATOM 772 N N . HIS A 1 98 ? -2.533 9.250 -7.517 1.00 92.56 98 HIS A N 1
ATOM 773 C CA . HIS A 1 98 ? -1.788 9.701 -6.349 1.00 92.56 98 HIS A CA 1
ATOM 774 C C . HIS A 1 98 ? -1.548 11.226 -6.388 1.00 92.56 98 HIS A C 1
ATOM 776 O O . HIS A 1 98 ? -1.043 11.741 -7.389 1.00 92.56 98 HIS A O 1
ATOM 782 N N . PRO A 1 99 ? -1.826 11.975 -5.302 1.00 90.62 99 PRO A N 1
ATOM 783 C CA . PRO A 1 99 ? -1.806 13.443 -5.314 1.00 90.62 99 PRO A CA 1
ATOM 784 C C . PRO A 1 99 ? -0.418 14.058 -5.553 1.00 90.62 99 PRO A C 1
ATOM 786 O O . PRO A 1 99 ? -0.312 15.176 -6.048 1.00 90.62 99 PRO A O 1
ATOM 789 N N . ASN A 1 100 ? 0.658 13.362 -5.176 1.00 89.56 100 ASN A N 1
ATOM 790 C CA . ASN A 1 100 ? 2.032 13.828 -5.386 1.00 89.56 100 ASN A CA 1
ATOM 791 C C . ASN A 1 100 ? 3.011 12.648 -5.450 1.00 89.56 100 ASN A C 1
ATOM 793 O O . ASN A 1 100 ? 3.731 12.375 -4.489 1.00 89.56 100 ASN A O 1
ATOM 797 N N . LEU A 1 101 ? 2.982 11.885 -6.546 1.00 89.12 101 LEU A N 1
ATOM 798 C CA . LEU A 1 101 ? 3.884 10.744 -6.718 1.00 89.12 101 LEU A CA 1
ATOM 799 C C . LEU A 1 101 ? 5.271 11.239 -7.145 1.00 89.12 101 LEU A C 1
ATOM 801 O O . LEU A 1 101 ? 5.505 11.571 -8.305 1.00 89.12 101 LEU A O 1
ATOM 805 N N . LYS A 1 102 ? 6.179 11.340 -6.176 1.00 88.25 102 LYS A N 1
ATOM 806 C CA . LYS A 1 102 ? 7.580 11.725 -6.373 1.00 88.25 102 LYS A CA 1
ATOM 807 C C . LYS A 1 102 ? 8.471 10.857 -5.502 1.00 88.25 102 LYS A C 1
ATOM 809 O O . LYS A 1 102 ? 8.059 10.527 -4.386 1.00 88.25 102 LYS A O 1
ATOM 814 N N . ARG A 1 103 ? 9.679 10.574 -5.999 1.00 87.94 103 ARG A N 1
ATOM 815 C CA . ARG A 1 103 ? 10.753 9.895 -5.259 1.00 87.94 103 ARG A CA 1
ATOM 816 C C . ARG A 1 103 ? 11.021 10.592 -3.922 1.00 87.94 103 ARG A C 1
ATOM 818 O O . ARG A 1 103 ? 10.755 11.793 -3.787 1.00 87.94 103 ARG A O 1
ATOM 825 N N . ILE A 1 104 ? 11.456 9.827 -2.924 1.00 87.69 104 ILE A N 1
ATOM 826 C CA . ILE A 1 104 ? 11.630 10.318 -1.545 1.00 87.69 104 ILE A CA 1
ATOM 827 C C . ILE A 1 104 ? 12.905 9.846 -0.854 1.00 87.69 104 ILE A C 1
ATOM 829 O O . ILE A 1 104 ? 13.345 10.516 0.076 1.00 87.69 104 ILE A O 1
ATOM 833 N N . LEU A 1 105 ? 13.464 8.712 -1.260 1.00 82.06 105 LEU A N 1
ATOM 834 C CA . LEU A 1 105 ? 14.581 8.045 -0.602 1.00 82.06 105 LEU A CA 1
ATOM 835 C C . LEU A 1 105 ? 15.821 7.994 -1.491 1.00 82.06 105 LEU A C 1
ATOM 837 O O . LEU A 1 105 ? 16.925 8.212 -0.993 1.00 82.06 105 LEU A O 1
ATOM 841 N N . MET A 1 106 ? 15.667 7.681 -2.778 1.00 80.00 106 MET A N 1
ATOM 842 C CA . MET A 1 106 ? 16.816 7.541 -3.666 1.00 80.00 106 MET A CA 1
ATOM 843 C C . MET A 1 106 ? 17.367 8.912 -4.084 1.00 80.00 106 MET A C 1
ATOM 845 O O . MET A 1 106 ? 16.583 9.839 -4.301 1.00 80.00 106 MET A O 1
ATOM 849 N N . PRO A 1 107 ? 18.703 9.058 -4.185 1.00 76.06 107 PRO A N 1
ATOM 850 C CA . PRO A 1 107 ? 19.318 10.291 -4.663 1.00 76.06 107 PRO A CA 1
ATOM 851 C C . PRO A 1 107 ? 18.910 10.589 -6.114 1.00 76.06 107 PRO A C 1
ATOM 853 O O . PRO A 1 107 ? 18.670 9.663 -6.894 1.00 76.06 107 PRO A O 1
ATOM 856 N N . ASP A 1 108 ? 18.837 11.883 -6.439 1.00 62.53 108 ASP A N 1
ATOM 857 C CA . ASP A 1 108 ? 18.562 12.395 -7.790 1.00 62.53 108 ASP A CA 1
ATOM 858 C C . ASP A 1 108 ? 19.667 12.041 -8.801 1.00 62.53 108 ASP A C 1
ATOM 860 O O . ASP A 1 108 ? 20.867 12.103 -8.433 1.00 62.53 108 ASP A O 1
#

Secondary structure (DSSP, 8-state):
--EEEE--GGGHHHHHHHHHHTT--EEEEEEEEE-TTSSS-EEEEEEEE-TTT--EEEEEEEE-GGG-EEE--TTT-TTHHHHHHHHHHHH--EEET-TT----SS--

pLDDT: mean 93.0, std 5.67, range [62.53, 97.06]

Foldseek 3Di:
DEAEDEDELVCVQVVLLVVVVVQLVDFPAWAKDAQPPDVQRIKIKTWTARPVVRHIYIYIYRDHPVGLEGAFNCVSPVVSLVRQLVRCQPPVRYHPPRPDNDHDPDDD

Radius of gyration: 13.49 Å; chains: 1; bounding box: 35×30×36 Å